Protein AF-A0A0G4MZN6-F1 (afdb_monomer_lite)

Organism: Verticillium longisporum (NCBI:txid100787)

Radius of gyration: 14.81 Å; chains: 1; bounding box: 28×25×42 Å

pLDDT: mean 96.57, std 3.81, range [69.31, 98.62]

Sequence (69 aa):
MKEMVAKVKAGEPLYGESRLTPHMQGVAARQSRYSALFMGVLPWFNFVNHNQHGVDTAKYYRQAERELE

Structure (mmCIF, N/CA/C/O backbone):
data_AF-A0A0G4MZN6-F1
#
_entry.id   AF-A0A0G4MZN6-F1
#
loop_
_atom_site.group_PDB
_atom_site.id
_atom_site.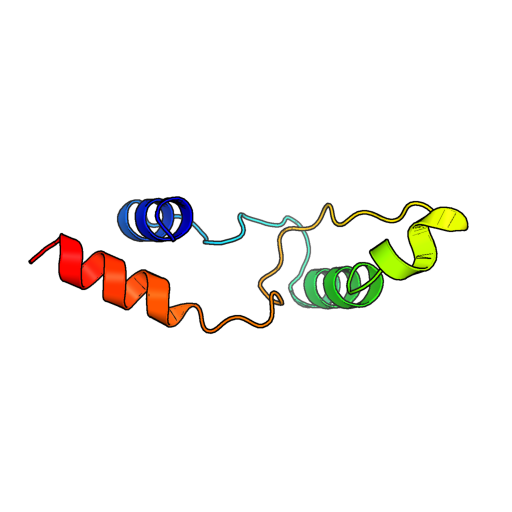type_symbol
_atom_site.label_atom_id
_atom_site.label_alt_id
_atom_site.label_comp_id
_atom_site.label_asym_id
_atom_site.label_entity_id
_atom_site.label_seq_id
_atom_site.pdbx_PDB_ins_code
_atom_site.Cartn_x
_atom_site.Cartn_y
_atom_site.Cartn_z
_atom_site.occupancy
_atom_site.B_iso_or_equiv
_atom_site.auth_seq_id
_atom_site.auth_comp_id
_atom_site.auth_asym_id
_atom_site.auth_atom_id
_atom_site.pdbx_PDB_model_num
ATOM 1 N N . MET A 1 1 ? -5.234 9.270 7.568 1.00 90.69 1 MET A N 1
ATOM 2 C CA . MET A 1 1 ? -5.675 8.823 8.911 1.00 90.69 1 MET A CA 1
ATOM 3 C C . MET A 1 1 ? -7.143 8.424 8.880 1.00 90.69 1 MET A C 1
ATOM 5 O O . MET A 1 1 ? -7.401 7.246 9.055 1.00 90.69 1 MET A O 1
ATOM 9 N N . LYS A 1 2 ? -8.062 9.348 8.555 1.00 96.75 2 LYS A N 1
ATOM 10 C CA . LYS A 1 2 ? -9.519 9.117 8.480 1.00 96.75 2 LYS A CA 1
ATOM 11 C C . LYS A 1 2 ? -9.937 7.835 7.743 1.00 96.75 2 LYS A C 1
ATOM 13 O O . LYS A 1 2 ? -10.653 7.032 8.318 1.00 96.75 2 LYS A O 1
ATOM 18 N N . GLU A 1 3 ? -9.456 7.620 6.514 1.00 97.31 3 GLU A N 1
ATOM 19 C CA . GLU A 1 3 ? -9.799 6.419 5.726 1.00 97.31 3 GLU A CA 1
ATOM 20 C C . GLU A 1 3 ? -9.412 5.119 6.449 1.00 97.31 3 GLU A C 1
ATOM 22 O O . GLU A 1 3 ? -10.236 4.232 6.618 1.00 97.31 3 GLU A O 1
ATOM 27 N N . MET A 1 4 ? -8.170 5.023 6.925 1.00 97.44 4 MET A N 1
ATOM 28 C CA . MET A 1 4 ? -7.671 3.823 7.603 1.00 97.44 4 MET A CA 1
ATOM 29 C C . MET A 1 4 ? -8.413 3.551 8.916 1.00 97.44 4 MET A C 1
ATOM 31 O O . MET A 1 4 ? -8.693 2.403 9.228 1.00 97.44 4 MET A O 1
ATOM 35 N N . VAL A 1 5 ? -8.758 4.597 9.672 1.00 97.88 5 VAL A N 1
ATOM 36 C CA . VAL A 1 5 ? -9.562 4.471 10.900 1.00 97.88 5 VAL A CA 1
ATOM 37 C C . VAL A 1 5 ? -10.976 3.991 10.577 1.00 97.88 5 VAL A C 1
ATOM 39 O O . VAL A 1 5 ? -11.482 3.107 11.259 1.00 97.88 5 VAL A O 1
ATOM 42 N N . ALA A 1 6 ? -11.594 4.516 9.514 1.00 97.81 6 ALA A N 1
ATOM 43 C CA . ALA A 1 6 ? -12.900 4.050 9.055 1.00 97.81 6 ALA A CA 1
ATOM 44 C C . ALA A 1 6 ? -12.865 2.563 8.665 1.00 97.81 6 ALA A C 1
ATOM 46 O O . ALA A 1 6 ? -13.734 1.816 9.102 1.00 97.81 6 ALA A O 1
ATOM 47 N N . LYS A 1 7 ? -11.824 2.117 7.946 1.00 97.44 7 LYS A N 1
ATOM 48 C CA . LYS A 1 7 ? -11.610 0.692 7.634 1.00 97.44 7 LYS A CA 1
ATOM 49 C C . LYS A 1 7 ? -11.474 -0.159 8.894 1.00 97.44 7 LYS A C 1
ATOM 51 O O . LYS A 1 7 ? -12.142 -1.178 9.002 1.00 97.44 7 LYS A O 1
ATOM 56 N N . VAL A 1 8 ? -10.684 0.282 9.880 1.00 97.06 8 VAL A N 1
ATOM 57 C CA . VAL A 1 8 ? -10.566 -0.420 11.172 1.00 97.06 8 VAL A CA 1
ATOM 58 C C . VAL A 1 8 ? -11.923 -0.543 11.864 1.00 97.06 8 VAL A C 1
ATOM 60 O O . VAL A 1 8 ? -12.289 -1.640 12.274 1.00 97.06 8 VAL A O 1
ATOM 63 N N . LYS A 1 9 ? -12.689 0.551 11.962 1.00 96.88 9 LYS A N 1
ATOM 64 C CA . LYS A 1 9 ? -14.033 0.549 12.565 1.00 96.88 9 LYS A CA 1
ATOM 65 C C . LYS A 1 9 ? -15.014 -0.359 11.815 1.00 96.88 9 LYS A C 1
ATOM 67 O O . LYS A 1 9 ? -15.895 -0.937 12.438 1.00 96.88 9 LYS A O 1
ATOM 72 N N . ALA A 1 10 ? -14.846 -0.494 10.501 1.00 96.75 10 ALA A N 1
ATOM 73 C CA . ALA A 1 10 ? -15.625 -1.392 9.654 1.00 96.75 10 ALA A CA 1
ATOM 74 C C . ALA A 1 10 ? -15.117 -2.8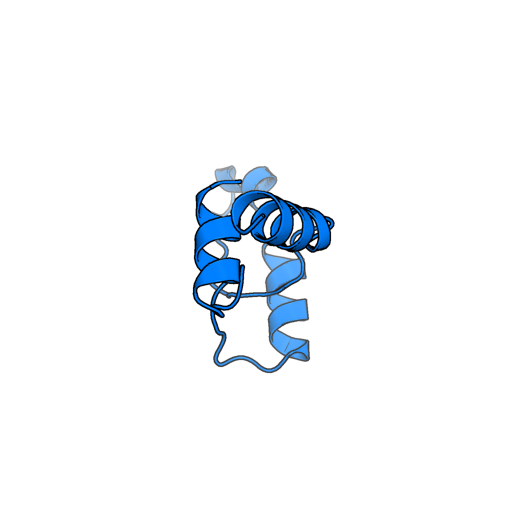51 9.658 1.00 96.75 10 ALA A C 1
ATOM 76 O O . ALA A 1 10 ? -15.746 -3.709 9.046 1.00 96.75 10 ALA A O 1
ATOM 77 N N . GLY A 1 11 ? -13.995 -3.153 10.324 1.00 96.12 11 GLY A N 1
ATOM 78 C CA . GLY A 1 11 ? -13.372 -4.482 10.300 1.00 96.12 11 GLY A CA 1
ATOM 79 C C . GLY A 1 11 ? -12.709 -4.842 8.963 1.00 96.12 11 GLY A C 1
ATOM 80 O O . GLY A 1 11 ? -12.442 -6.013 8.704 1.00 96.12 11 GLY A O 1
ATOM 81 N N . GLU A 1 12 ? -12.437 -3.855 8.110 1.00 97.19 12 GLU A N 1
ATOM 82 C CA . GLU A 1 12 ? -11.859 -4.048 6.782 1.00 97.19 12 GLU A CA 1
ATOM 83 C C . GLU A 1 12 ? -10.318 -4.089 6.809 1.00 97.19 12 GLU A C 1
ATOM 85 O O . GLU A 1 12 ? -9.675 -3.394 7.609 1.00 97.19 12 GLU A O 1
ATOM 90 N N . PRO A 1 13 ? -9.679 -4.827 5.881 1.00 96.38 13 PRO A N 1
ATOM 91 C CA . PRO A 1 13 ? -8.233 -4.781 5.702 1.00 96.38 13 PRO A CA 1
ATOM 92 C C . PRO A 1 13 ? -7.745 -3.374 5.330 1.00 96.38 13 PRO A C 1
ATOM 94 O O . PRO A 1 13 ? -8.215 -2.767 4.366 1.00 96.38 13 PRO A O 1
ATOM 97 N N . LEU A 1 14 ? -6.718 -2.878 6.029 1.00 96.94 14 LEU A N 1
ATOM 98 C CA . LEU A 1 14 ? -6.160 -1.532 5.814 1.00 96.94 14 LEU A CA 1
ATOM 99 C C . LEU A 1 14 ? -5.747 -1.269 4.355 1.00 96.94 14 LEU A C 1
ATOM 101 O O . LEU A 1 14 ? -5.989 -0.184 3.816 1.00 96.94 14 LEU A O 1
ATOM 105 N N . TYR A 1 15 ? -5.156 -2.279 3.716 1.00 97.06 15 TYR A N 1
ATOM 106 C CA . TYR A 1 15 ? -4.571 -2.193 2.376 1.00 97.06 15 TYR A CA 1
ATOM 107 C C . TYR A 1 15 ? -5.297 -3.070 1.346 1.00 97.06 15 TYR A C 1
ATOM 109 O O . TYR A 1 15 ? -4.739 -3.359 0.294 1.00 97.06 15 TYR A O 1
ATOM 117 N N . GLY A 1 16 ? -6.540 -3.470 1.639 1.00 96.88 16 GLY A N 1
ATOM 118 C CA . GLY A 1 16 ? -7.356 -4.325 0.775 1.00 96.88 16 GLY A CA 1
ATOM 119 C C . GLY A 1 16 ? -6.943 -5.799 0.779 1.00 96.88 16 GLY A C 1
ATOM 120 O O . GLY A 1 16 ? -6.019 -6.214 1.478 1.00 96.88 16 GLY A O 1
AT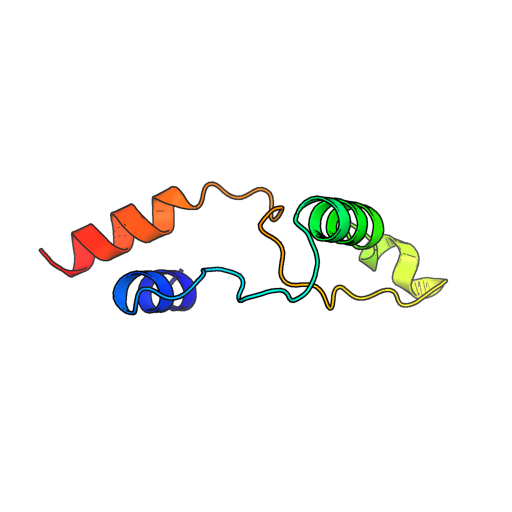OM 121 N N . GLU A 1 17 ? -7.652 -6.601 -0.014 1.00 97.19 17 GLU A N 1
ATOM 122 C CA . GLU A 1 17 ? -7.405 -8.039 -0.152 1.00 97.19 17 GLU A CA 1
ATOM 123 C C . GLU A 1 17 ? -6.626 -8.361 -1.425 1.00 97.19 17 GLU A C 1
ATOM 125 O O . GLU A 1 17 ? -6.736 -7.670 -2.440 1.00 97.19 17 GLU A O 1
ATOM 130 N N . SER A 1 18 ? -5.844 -9.435 -1.383 1.00 97.62 18 SER A N 1
ATOM 131 C CA . SER A 1 18 ? -5.029 -9.887 -2.506 1.00 97.62 18 SER A CA 1
ATOM 132 C C . SER A 1 18 ? -5.299 -11.350 -2.803 1.00 97.62 18 SER A C 1
ATOM 134 O O . SER A 1 18 ? -5.369 -12.176 -1.898 1.00 97.62 18 SER A 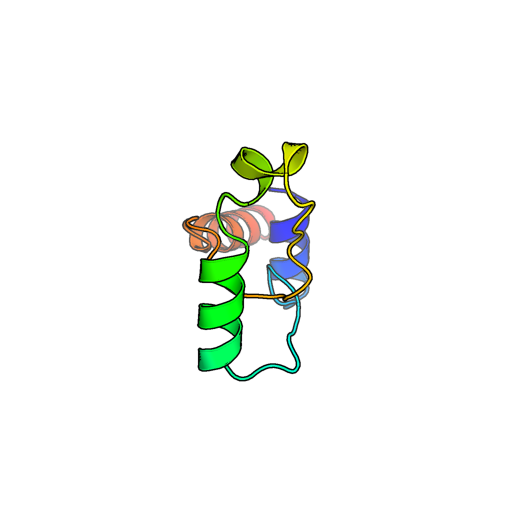O 1
ATOM 136 N N . ARG A 1 19 ? -5.394 -11.681 -4.093 1.00 97.56 19 ARG A N 1
ATOM 137 C CA . ARG A 1 19 ? -5.494 -13.072 -4.570 1.00 97.56 19 ARG A CA 1
ATOM 138 C C . ARG A 1 19 ? -4.135 -13.778 -4.605 1.00 97.56 19 ARG A C 1
ATOM 140 O O . ARG A 1 19 ? -4.064 -14.960 -4.924 1.00 97.56 19 ARG A O 1
ATOM 147 N N . LEU A 1 20 ? -3.050 -13.049 -4.334 1.00 98.19 20 LEU A N 1
ATOM 148 C CA . LEU A 1 20 ? -1.692 -13.577 -4.339 1.00 98.19 20 LEU A CA 1
ATOM 149 C C . LEU A 1 20 ? -1.324 -14.165 -2.979 1.00 98.19 20 LEU A C 1
ATOM 151 O O . LEU A 1 20 ? -1.722 -13.655 -1.932 1.00 98.19 20 LEU A O 1
ATOM 155 N N . THR A 1 21 ? -0.474 -15.191 -2.998 1.00 98.38 21 THR A N 1
ATOM 156 C CA . THR A 1 21 ? 0.119 -15.739 -1.774 1.00 98.38 21 THR A CA 1
ATOM 157 C C . THR A 1 21 ? 0.946 -14.671 -1.044 1.00 98.38 21 THR A C 1
ATOM 159 O O . THR A 1 21 ? 1.485 -13.766 -1.692 1.00 98.38 21 THR A O 1
ATOM 162 N N . PRO A 1 22 ? 1.136 -14.778 0.285 1.00 97.62 22 PRO A N 1
ATOM 163 C CA . PRO A 1 22 ? 1.963 -13.828 1.034 1.00 97.62 22 PRO A CA 1
ATOM 164 C C . PRO A 1 22 ? 3.385 -13.681 0.472 1.00 97.62 22 PRO A C 1
ATOM 166 O O . PRO A 1 22 ? 3.937 -12.580 0.441 1.00 97.62 22 PRO A O 1
ATOM 169 N N . HIS A 1 23 ? 3.963 -14.775 -0.040 1.00 98.06 23 HIS A N 1
ATOM 170 C CA . HIS A 1 23 ? 5.255 -14.740 -0.722 1.00 98.06 23 HIS A CA 1
ATOM 171 C C . HIS A 1 23 ? 5.217 -13.831 -1.959 1.00 98.06 23 HIS A C 1
ATOM 173 O O . HIS A 1 23 ? 6.057 -12.940 -2.092 1.00 98.06 23 HIS A O 1
ATOM 179 N N . MET A 1 24 ? 4.218 -14.011 -2.830 1.00 98.62 24 MET A N 1
ATOM 180 C CA . MET A 1 24 ? 4.071 -13.222 -4.055 1.00 98.62 24 MET A CA 1
ATOM 181 C C . MET A 1 24 ? 3.714 -11.759 -3.783 1.00 98.62 24 MET A C 1
ATOM 183 O O . MET A 1 24 ? 4.202 -10.884 -4.492 1.00 98.62 24 MET A O 1
ATOM 187 N N . GLN A 1 25 ? 2.955 -11.466 -2.725 1.00 98.62 25 GLN A N 1
ATOM 188 C CA . GLN A 1 25 ? 2.755 -10.090 -2.254 1.00 98.62 25 GLN A CA 1
ATOM 189 C C . GLN A 1 25 ? 4.086 -9.441 -1.846 1.00 98.62 25 GLN A C 1
ATOM 191 O O . GLN A 1 25 ? 4.359 -8.302 -2.213 1.00 98.62 25 GLN A O 1
ATOM 196 N N . GLY A 1 26 ? 4.958 -10.185 -1.156 1.00 98.31 26 GLY A N 1
ATOM 197 C CA . GLY A 1 26 ? 6.304 -9.721 -0.822 1.00 98.31 26 GLY A CA 1
ATOM 198 C C . GLY A 1 26 ? 7.188 -9.494 -2.054 1.00 98.31 26 GLY A C 1
ATOM 199 O O . GLY A 1 26 ? 7.957 -8.533 -2.084 1.00 98.31 26 GLY A O 1
ATOM 200 N N . VAL A 1 27 ? 7.085 -10.350 -3.078 1.00 98.38 27 VAL A N 1
ATOM 201 C CA . VAL A 1 27 ? 7.776 -10.153 -4.367 1.00 98.38 27 VAL A CA 1
ATOM 202 C C . VAL A 1 27 ? 7.277 -8.883 -5.053 1.00 98.38 27 VAL A C 1
ATOM 204 O O . VAL A 1 27 ? 8.098 -8.046 -5.425 1.00 98.38 27 VAL A O 1
ATOM 207 N N . ALA A 1 28 ? 5.957 -8.706 -5.154 1.00 98.50 28 ALA A N 1
ATOM 208 C CA . ALA A 1 28 ? 5.343 -7.523 -5.748 1.00 98.50 28 ALA A CA 1
ATOM 209 C C . ALA A 1 28 ? 5.786 -6.241 -5.032 1.00 98.50 28 ALA A C 1
ATOM 211 O O . ALA A 1 28 ? 6.303 -5.336 -5.682 1.00 98.50 28 ALA A O 1
ATOM 212 N N . ALA A 1 29 ? 5.708 -6.217 -3.696 1.00 98.38 29 ALA A N 1
ATOM 213 C CA . ALA A 1 29 ? 6.129 -5.077 -2.888 1.00 98.38 29 ALA A CA 1
ATOM 214 C C . ALA A 1 29 ? 7.583 -4.672 -3.165 1.00 98.38 29 ALA A C 1
ATOM 216 O O . ALA A 1 29 ? 7.874 -3.488 -3.294 1.00 98.38 29 ALA A O 1
ATOM 217 N N . ARG A 1 30 ? 8.508 -5.634 -3.287 1.00 97.69 30 ARG A N 1
ATOM 218 C CA . ARG A 1 30 ? 9.922 -5.345 -3.590 1.00 97.69 30 ARG A CA 1
ATOM 219 C C . ARG A 1 30 ? 10.129 -4.788 -4.998 1.00 97.69 30 ARG A C 1
ATOM 221 O O . ARG A 1 30 ? 10.970 -3.915 -5.156 1.00 97.69 30 ARG A O 1
ATOM 228 N N . GLN A 1 31 ? 9.375 -5.269 -5.986 1.00 97.19 31 GLN A N 1
ATOM 229 C CA . GLN A 1 31 ? 9.484 -4.816 -7.378 1.00 97.19 31 GLN A CA 1
ATOM 230 C C . GLN A 1 31 ? 8.864 -3.432 -7.600 1.00 97.19 31 GLN A C 1
ATOM 232 O O . GLN A 1 31 ? 9.364 -2.648 -8.398 1.00 97.19 31 GLN A O 1
ATOM 237 N N . SER A 1 32 ? 7.777 -3.108 -6.898 1.00 98.25 32 SER A N 1
ATOM 238 C CA . SER A 1 32 ? 7.114 -1.807 -7.029 1.00 98.25 32 SER A CA 1
ATOM 239 C C . SER A 1 32 ? 7.628 -0.747 -6.052 1.00 98.25 32 SER A C 1
ATOM 241 O O . SER A 1 32 ? 7.298 0.431 -6.192 1.00 98.25 32 SER A O 1
ATOM 243 N N . ARG A 1 33 ? 8.417 -1.116 -5.035 1.00 97.50 33 ARG A N 1
ATOM 244 C CA . ARG A 1 33 ? 8.969 -0.145 -4.082 1.00 97.50 33 ARG A CA 1
ATOM 245 C C . ARG A 1 33 ? 9.968 0.776 -4.785 1.00 97.50 33 ARG A C 1
ATOM 247 O O . ARG A 1 33 ? 10.912 0.315 -5.410 1.00 97.50 33 ARG A O 1
ATOM 254 N N . TYR A 1 34 ? 9.769 2.085 -4.624 1.00 97.06 34 TYR A N 1
ATOM 255 C CA . TYR A 1 34 ? 10.578 3.149 -5.240 1.00 97.06 34 TYR A CA 1
ATOM 256 C C . TYR A 1 34 ? 10.563 3.193 -6.776 1.00 97.06 34 TYR A C 1
ATOM 258 O O . TYR A 1 34 ? 11.328 3.958 -7.358 1.00 97.06 34 TYR A O 1
ATOM 266 N N . SER A 1 35 ? 9.662 2.464 -7.442 1.00 98.00 35 SER A N 1
ATOM 267 C CA . SER A 1 35 ? 9.585 2.442 -8.909 1.00 98.00 35 SER A CA 1
ATOM 268 C C . SER A 1 35 ? 9.372 3.824 -9.539 1.00 98.00 35 SER A C 1
ATOM 270 O O . SER A 1 35 ? 9.814 4.071 -10.658 1.00 98.00 35 SER A O 1
ATOM 272 N N . ALA A 1 36 ? 8.776 4.762 -8.796 1.00 97.62 36 ALA A N 1
ATOM 273 C CA . ALA A 1 36 ? 8.605 6.150 -9.217 1.00 97.62 36 ALA A CA 1
ATOM 274 C C . ALA A 1 36 ? 9.929 6.849 -9.586 1.00 97.62 36 ALA A C 1
ATOM 276 O O . ALA A 1 36 ? 9.929 7.720 -10.450 1.00 97.62 36 ALA A O 1
ATOM 277 N N . LEU A 1 37 ? 11.061 6.447 -8.992 1.00 97.69 37 LEU A N 1
ATOM 278 C CA . LEU A 1 37 ? 12.379 7.005 -9.323 1.00 97.69 37 LEU A CA 1
ATOM 279 C C . LEU A 1 37 ? 12.855 6.619 -10.734 1.00 97.69 37 LEU A C 1
ATOM 281 O O . LEU A 1 37 ? 13.719 7.286 -11.291 1.00 97.69 37 LEU A O 1
ATOM 285 N N . PHE A 1 38 ? 12.288 5.560 -11.318 1.00 97.19 38 PHE A N 1
ATOM 286 C CA . PHE A 1 38 ? 12.633 5.041 -12.644 1.00 97.19 38 PHE A CA 1
ATOM 287 C C . PHE A 1 38 ? 11.538 5.311 -13.695 1.00 97.19 38 PHE A C 1
ATOM 289 O O . PHE A 1 38 ? 11.584 4.787 -14.808 1.00 97.19 38 PHE A O 1
ATOM 296 N N . MET A 1 39 ? 10.563 6.167 -13.364 1.00 97.31 39 MET A N 1
ATOM 297 C CA . MET A 1 39 ? 9.382 6.438 -14.194 1.00 97.31 39 MET A CA 1
ATOM 298 C C . MET A 1 39 ? 9.727 6.964 -15.597 1.00 97.31 39 MET A C 1
ATOM 300 O O . MET A 1 39 ? 9.023 6.658 -16.552 1.00 97.31 39 MET A O 1
ATOM 304 N N . GLY A 1 40 ? 10.817 7.730 -15.735 1.00 97.81 40 GLY A N 1
ATOM 305 C CA . GLY A 1 40 ? 11.261 8.272 -17.026 1.00 97.81 40 GLY A CA 1
ATOM 306 C C . GLY A 1 40 ? 11.796 7.221 -18.005 1.00 97.81 40 GLY A C 1
ATOM 307 O O . GLY A 1 40 ? 11.951 7.520 -19.184 1.00 97.81 40 GLY A O 1
ATOM 308 N N . VAL A 1 41 ? 12.072 6.005 -17.527 1.00 98.06 41 VAL A N 1
ATOM 309 C CA . VAL A 1 41 ? 12.539 4.887 -18.355 1.00 98.06 41 VAL A CA 1
ATOM 310 C C . VAL A 1 41 ? 11.437 3.850 -18.528 1.00 98.06 41 VAL A C 1
ATOM 312 O O . VAL A 1 41 ? 11.168 3.423 -19.648 1.00 98.06 41 VAL A O 1
ATOM 315 N N . LEU A 1 42 ? 10.784 3.453 -17.433 1.00 97.56 42 LEU A N 1
ATOM 316 C CA . LEU A 1 42 ? 9.702 2.477 -17.465 1.00 97.56 42 LEU A CA 1
ATOM 317 C C . LEU A 1 42 ? 8.637 2.832 -16.420 1.00 97.56 42 LEU A C 1
ATOM 319 O O . LEU A 1 42 ? 8.927 2.782 -15.220 1.00 97.56 42 LEU A O 1
ATOM 323 N N . PRO A 1 43 ? 7.393 3.139 -16.833 1.00 97.12 43 PRO A N 1
ATOM 324 C CA . PRO A 1 43 ? 6.308 3.298 -15.885 1.00 97.12 43 PRO A CA 1
ATOM 325 C C . PRO A 1 43 ? 5.996 1.955 -15.229 1.00 97.12 43 PRO A C 1
ATOM 327 O O . PRO A 1 43 ? 5.612 0.989 -15.888 1.00 97.12 43 PRO A O 1
ATOM 330 N N . TRP A 1 44 ? 6.162 1.905 -13.911 1.00 97.88 44 TRP A N 1
ATOM 331 C CA . TRP A 1 44 ? 5.949 0.693 -13.133 1.00 97.88 44 TRP A CA 1
ATOM 332 C C . TRP A 1 44 ? 5.136 1.004 -11.881 1.00 97.88 44 TRP A C 1
ATOM 334 O O . TRP A 1 44 ? 5.616 1.642 -10.941 1.00 97.88 44 TRP A O 1
ATOM 344 N N . PHE A 1 45 ? 3.878 0.572 -11.882 1.00 98.00 45 PHE A N 1
ATOM 345 C CA . PHE A 1 45 ? 2.903 0.868 -10.834 1.00 98.00 45 PHE A CA 1
ATOM 346 C C . PHE A 1 45 ? 2.688 -0.332 -9.912 1.00 98.00 45 PHE A C 1
ATOM 348 O O . PHE A 1 45 ? 2.894 -1.483 -10.296 1.00 98.00 45 PHE A O 1
ATOM 355 N N . ASN A 1 46 ? 2.235 -0.062 -8.689 1.00 97.75 46 ASN A N 1
ATOM 356 C CA . ASN A 1 46 ? 1.773 -1.103 -7.784 1.00 97.75 46 ASN A CA 1
ATOM 357 C C . ASN A 1 46 ? 0.280 -1.381 -8.018 1.00 97.75 46 ASN A C 1
ATOM 359 O O . ASN A 1 46 ? -0.538 -0.478 -7.869 1.00 97.75 46 ASN A O 1
ATOM 363 N N . PHE A 1 47 ? -0.064 -2.631 -8.326 1.00 97.38 47 PHE A N 1
ATOM 364 C CA . PHE A 1 47 ? -1.448 -3.114 -8.448 1.00 97.38 47 PHE A CA 1
ATOM 365 C C . PHE A 1 47 ? -1.773 -4.237 -7.456 1.00 97.38 47 PHE A C 1
ATOM 367 O O . PHE A 1 47 ? -2.820 -4.874 -7.551 1.00 97.38 47 PHE A O 1
ATOM 374 N N . VAL A 1 48 ? -0.864 -4.520 -6.523 1.00 98.38 48 VAL A N 1
ATOM 375 C CA . VAL A 1 48 ? -1.008 -5.610 -5.564 1.00 98.38 48 VAL A CA 1
ATOM 376 C C . VAL A 1 48 ? -1.235 -5.032 -4.177 1.00 98.38 48 VAL A C 1
ATOM 378 O O . VAL A 1 48 ? -0.374 -4.356 -3.618 1.00 98.38 48 VAL A O 1
ATOM 381 N N . ASN A 1 49 ? -2.377 -5.383 -3.594 1.00 98.31 49 ASN A N 1
ATOM 382 C CA . ASN A 1 49 ? -2.642 -5.170 -2.178 1.00 98.31 49 ASN A CA 1
ATOM 383 C C . ASN A 1 49 ? -1.662 -6.023 -1.355 1.00 98.31 49 ASN A C 1
ATOM 385 O O . ASN A 1 49 ? -1.577 -7.241 -1.541 1.00 98.31 49 ASN A O 1
ATOM 389 N N . HIS A 1 50 ? -0.873 -5.381 -0.495 1.00 98.00 50 HIS A N 1
ATOM 390 C CA . HIS A 1 50 ? 0.164 -6.024 0.311 1.00 98.00 50 HIS A CA 1
ATOM 391 C C . HIS A 1 50 ? 0.395 -5.237 1.611 1.00 98.00 50 HIS A C 1
ATOM 393 O O . HIS A 1 50 ? 0.176 -4.034 1.650 1.00 98.00 50 HIS A O 1
ATOM 399 N N . ASN A 1 51 ? 0.908 -5.853 2.677 1.00 96.25 51 ASN A N 1
ATOM 400 C CA . ASN A 1 51 ? 1.062 -5.172 3.977 1.00 96.25 51 ASN A CA 1
ATOM 401 C C . ASN A 1 51 ? 2.412 -4.440 4.170 1.00 96.25 51 ASN A C 1
ATOM 403 O O . ASN A 1 51 ? 2.662 -3.845 5.218 1.00 96.25 51 ASN A O 1
ATOM 407 N N . GLN A 1 52 ? 3.303 -4.442 3.173 1.00 96.94 52 GLN A N 1
ATOM 408 C CA . GLN A 1 52 ? 4.667 -3.901 3.259 1.00 96.94 52 GLN A CA 1
ATOM 409 C C . GLN A 1 52 ? 4.750 -2.393 2.944 1.00 96.94 52 GLN A C 1
ATOM 411 O O . GLN A 1 52 ? 5.512 -1.969 2.077 1.00 96.94 52 GLN A O 1
ATOM 416 N N . HIS A 1 53 ? 3.992 -1.564 3.667 1.00 96.00 53 HIS A N 1
ATOM 417 C CA . HIS A 1 53 ? 3.971 -0.103 3.467 1.00 96.00 53 HIS A CA 1
ATOM 418 C C . HIS A 1 53 ? 4.954 0.686 4.350 1.00 96.00 53 HIS A C 1
ATOM 420 O O . HIS A 1 53 ? 5.088 1.895 4.180 1.00 96.00 53 HIS A O 1
ATOM 426 N N . GLY A 1 54 ? 5.659 0.024 5.276 1.00 94.00 54 GLY A N 1
ATOM 427 C CA . GLY A 1 54 ? 6.678 0.666 6.121 1.00 94.00 54 GLY A CA 1
ATOM 428 C C . GLY A 1 54 ? 6.113 1.636 7.165 1.00 94.00 54 GLY A C 1
ATOM 429 O O . GLY A 1 54 ? 6.784 2.589 7.548 1.00 94.00 54 GLY A O 1
ATOM 430 N N . VAL A 1 55 ? 4.875 1.411 7.607 1.00 95.00 55 VAL A N 1
ATOM 431 C CA . VAL A 1 55 ? 4.164 2.254 8.573 1.00 95.00 55 VAL A CA 1
ATOM 432 C C . VAL A 1 55 ? 3.728 1.401 9.764 1.00 95.00 55 VAL A C 1
ATOM 434 O O . VAL A 1 55 ? 3.209 0.308 9.558 1.00 95.00 55 VAL A O 1
ATOM 437 N N . ASP A 1 56 ? 3.879 1.910 10.994 1.00 96.38 56 ASP A N 1
ATOM 438 C CA . ASP A 1 56 ? 3.211 1.328 12.169 1.00 96.38 56 ASP A CA 1
ATOM 439 C C . ASP A 1 56 ? 1.691 1.462 11.998 1.00 96.38 56 ASP A C 1
ATOM 441 O O . ASP A 1 56 ? 1.148 2.570 12.062 1.00 96.38 56 ASP A O 1
ATOM 445 N N . THR A 1 57 ? 1.009 0.346 11.747 1.00 96.62 57 THR A N 1
ATOM 446 C CA . THR A 1 57 ? -0.444 0.300 11.554 1.00 96.62 57 THR A CA 1
ATOM 447 C C . THR A 1 57 ? -1.215 0.387 12.868 1.00 96.62 57 THR A C 1
ATOM 449 O O . THR A 1 57 ? -2.379 0.790 12.848 1.00 96.62 57 THR A O 1
ATOM 452 N N . ALA A 1 58 ? -0.581 0.126 14.018 1.00 96.75 58 ALA A N 1
ATOM 453 C CA . ALA A 1 58 ? -1.233 0.172 15.326 1.00 96.75 58 ALA A CA 1
ATOM 454 C C . ALA A 1 58 ? -1.781 1.571 15.655 1.00 96.75 58 ALA A C 1
ATOM 456 O O . ALA A 1 58 ? -2.765 1.708 16.380 1.00 96.75 58 ALA A O 1
ATOM 457 N N . LYS A 1 59 ? -1.214 2.627 15.058 1.00 96.94 59 LYS A N 1
ATOM 458 C CA . LYS A 1 59 ? -1.736 3.996 15.185 1.00 96.94 59 LYS A CA 1
ATOM 459 C C . LYS A 1 59 ? -3.181 4.160 14.697 1.00 96.94 59 LYS A C 1
ATOM 461 O O . LYS A 1 59 ? -3.868 5.044 15.192 1.00 96.94 59 LYS A O 1
ATOM 466 N N . TYR A 1 60 ? -3.636 3.355 13.733 1.00 97.19 60 TYR A N 1
ATOM 467 C CA . TYR A 1 60 ? -5.012 3.429 13.229 1.00 97.19 60 TYR A CA 1
ATOM 468 C C . TYR A 1 60 ? -5.996 2.780 14.204 1.00 97.19 60 TYR A C 1
ATOM 470 O O . TYR A 1 60 ? -7.064 3.334 14.433 1.00 97.19 60 TYR A O 1
ATOM 478 N N . TYR A 1 61 ? -5.598 1.670 14.830 1.00 96.62 61 TYR A N 1
ATOM 479 C CA . TYR A 1 61 ? -6.386 0.983 15.855 1.00 96.62 61 TYR A CA 1
ATOM 480 C C . TYR A 1 61 ? -6.528 1.829 17.118 1.00 96.62 61 TYR A C 1
ATOM 482 O O . TYR A 1 61 ? -7.647 2.102 17.534 1.00 96.62 61 TYR A O 1
ATOM 490 N N . ARG A 1 62 ? -5.418 2.382 17.626 1.00 97.31 62 ARG A N 1
ATOM 491 C CA . ARG A 1 62 ? -5.447 3.310 18.771 1.00 97.31 62 ARG A CA 1
ATOM 492 C C . ARG A 1 62 ? -6.355 4.516 18.526 1.00 97.31 62 ARG A C 1
ATOM 494 O O . ARG A 1 62 ? -7.009 5.001 19.439 1.00 97.31 62 ARG A O 1
ATOM 501 N N . GLN A 1 63 ? -6.371 5.036 17.298 1.00 97.44 63 GLN A N 1
ATOM 502 C CA . GLN 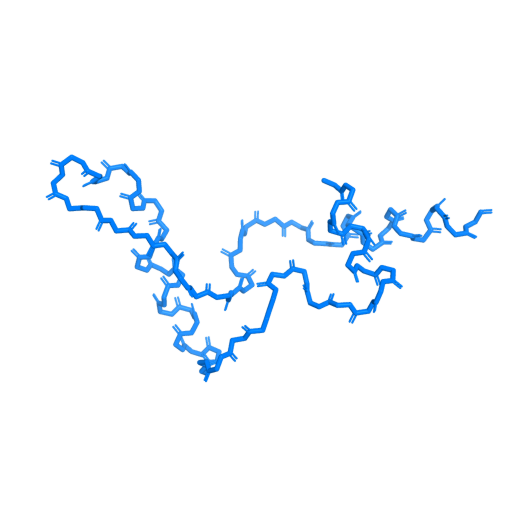A 1 63 ? -7.251 6.148 16.944 1.00 97.44 63 GLN A CA 1
ATOM 503 C C . GLN A 1 63 ? -8.717 5.708 16.840 1.00 97.44 63 GLN A C 1
ATOM 505 O O . GLN A 1 63 ? -9.594 6.462 17.242 1.00 97.44 63 GLN A O 1
ATOM 510 N N . ALA A 1 64 ? -8.991 4.508 16.325 1.00 96.69 64 ALA A N 1
ATOM 511 C CA . ALA A 1 64 ? -10.346 3.969 16.279 1.00 96.69 64 ALA A CA 1
ATOM 512 C C . ALA A 1 64 ? -10.927 3.770 17.687 1.00 96.69 64 ALA A C 1
ATOM 514 O O . ALA A 1 64 ? -12.072 4.151 17.904 1.00 96.69 64 ALA A O 1
ATOM 515 N N . GLU A 1 65 ? -10.126 3.252 18.624 1.00 95.69 65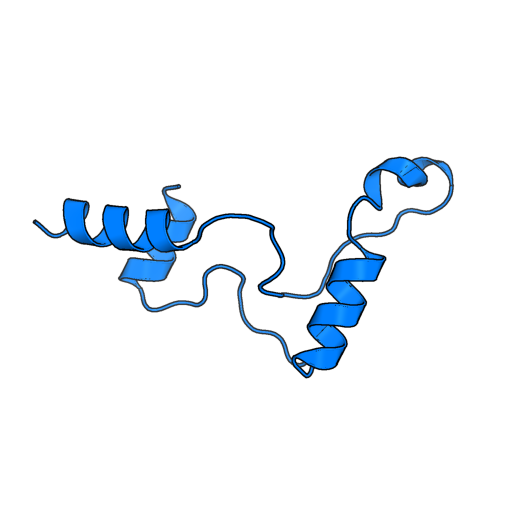 GLU A N 1
ATOM 516 C CA . GLU A 1 65 ? -10.482 3.103 20.044 1.00 95.69 65 GLU A CA 1
ATOM 517 C C . GLU A 1 65 ? -10.822 4.457 20.683 1.00 95.69 65 GLU A C 1
ATOM 519 O O . GLU A 1 65 ? -11.909 4.620 21.226 1.00 95.69 65 GLU A O 1
ATOM 524 N N . ARG A 1 66 ? -9.958 5.468 20.516 1.00 95.75 66 ARG A N 1
ATOM 525 C CA . ARG A 1 66 ? -10.176 6.830 21.049 1.00 95.75 66 ARG A CA 1
ATOM 526 C C . ARG A 1 66 ? -11.417 7.541 20.515 1.00 95.75 66 ARG A C 1
ATOM 528 O O . ARG A 1 66 ? -11.854 8.509 21.114 1.00 95.75 66 ARG A O 1
ATOM 535 N N . GLU A 1 67 ? -11.912 7.156 19.342 1.00 93.81 67 GLU A N 1
ATOM 536 C CA . GLU A 1 67 ? -13.122 7.739 18.750 1.00 93.81 67 GLU A CA 1
ATOM 537 C C . GLU A 1 67 ? -14.392 6.925 19.066 1.00 93.81 67 GLU A C 1
ATOM 539 O O . GLU A 1 67 ? -15.455 7.243 18.529 1.00 93.81 67 GLU A O 1
ATOM 544 N N . LEU A 1 68 ? -14.268 5.822 19.809 1.00 85.06 68 LEU A N 1
ATOM 545 C CA . LEU A 1 68 ? -15.386 5.019 20.315 1.00 85.06 68 LEU A CA 1
ATOM 546 C C . LEU A 1 68 ? -15.655 5.282 21.807 1.00 85.06 68 LEU A C 1
ATOM 548 O O . LEU A 1 68 ? -16.775 5.029 22.249 1.00 85.06 68 LEU A O 1
ATOM 552 N N . GLU A 1 69 ? -14.650 5.770 22.545 1.00 69.31 69 GLU A N 1
ATOM 553 C CA . GLU A 1 69 ? -14.781 6.393 23.877 1.00 69.31 69 GLU A CA 1
ATOM 554 C C . GLU A 1 69 ? -15.467 7.768 23.804 1.00 69.31 69 GLU A C 1
ATOM 556 O O . GLU A 1 69 ? -16.284 8.052 24.710 1.00 69.31 69 GLU A O 1
#

Secondary structure (DSSP, 8-state):
-HHHHHHHHTT--TT---SS-HHHHHHHHHHHTTGGGGTTT------S--S-SSS-THHHHHHHHHTT-

Foldseek 3Di:
DVVQLVCVVVVHDSQHDFPDDLVVLVVLCVVAVPCVVVCVPPNDHRPGRHDPPPDDSVVSVVVNVVVVD

InterPro domains:
  IPR024549 NADH-ubiquinone oxidoreductase, 21kDa subunit, C-terminal, fungi [PF12853] (1-69)